Protein AF-A0AAE5IQB6-F1 (afdb_monomer)

Secondary structure (DSSP, 8-state):
------------EEEEEEPSEE-TTS-EE--EEEEEES---TTS--SEEEEEEHHHHHHHHHHHHHHHHHHHTT---HHHHHHHHHHHHHHHHHHHHHHHHHTT--

Organism: Rhodococcus hoagii (NCBI:txid43767)

Solvent-accessible surface area (backbone atoms only — not comparable to full-atom values): 6438 Å² total; per-residue (Å²): 138,85,82,81,94,79,69,95,63,88,74,38,74,49,77,44,80,42,69,61,46,64,52,97,88,66,49,86,40,71,49,29,36,38,38,33,42,64,39,78,40,102,75,74,56,48,88,41,74,47,77,41,46,57,68,56,50,52,52,50,50,53,53,52,52,52,49,55,54,36,48,74,74,74,46,76,56,72,68,60,55,52,51,54,54,53,50,54,52,51,52,52,52,53,52,50,50,55,57,53,59,64,66,70,75,120

Nearest PDB structures (foldseek):
  4qlo-assembly1_A  TM=5.307E-01  e=8.401E-01  Staphylococcus aureus subsp. aureus USA300_TCH1516
  5jkf-assembly1_B  TM=6.627E-01  e=1.468E+00  uncultured bacterium
  5jkj-assembly1_B  TM=6.555E-01  e=1.768E+00  uncultured bacterium
  7oko-assembly1_AA  TM=5.973E-01  e=3.721E+00  Salmonella enterica
  2pl5-assembly1_A-2  TM=5.515E-01  e=3.721E+00  Leptospira interrogans

Sequence (106 aa):
MHANFGLYRPMSIRALALPPHKDDEGDDVDGSITIYLFGDSEYQEPSVNLSMTIEEAEELSQQLANLAKSCRNGEYNAAGHQLVEYSKAKDLEKARRILGEEASTN

pLDDT: mean 79.43, std 18.16, range [30.86, 97.38]

Foldseek 3Di:
DDDDPPDPDPKDKDKDWADFDADPVRDTDHIWMKIAIRDQDPPRDRPDMDIDHPVVVVVVVVVVVVQVVCVVVVHDDPVVVVVVVVSVVVVVVVVVVVVVVVVVPD

Mean predicted aligned error: 10.04 Å

Structure (mmCIF, N/CA/C/O backbone):
data_AF-A0AAE5IQB6-F1
#
_entry.id   AF-A0AAE5IQB6-F1
#
loop_
_atom_site.group_PDB
_atom_site.id
_atom_site.type_symbol
_atom_site.label_atom_id
_atom_site.label_alt_id
_atom_site.label_comp_id
_atom_site.label_asym_id
_atom_site.label_entity_id
_atom_site.label_seq_id
_atom_site.pdbx_PDB_ins_code
_atom_site.Cartn_x
_atom_site.Cartn_y
_atom_site.Cartn_z
_atom_site.occupancy
_atom_site.B_iso_or_equiv
_atom_site.auth_seq_id
_atom_site.auth_comp_id
_atom_site.auth_asym_id
_atom_site.auth_atom_id
_atom_site.pdbx_PDB_model_num
ATOM 1 N N . MET A 1 1 ? 12.092 12.742 -9.932 1.00 30.86 1 MET A N 1
ATOM 2 C CA . MET A 1 1 ? 12.640 11.644 -9.108 1.00 30.86 1 MET A CA 1
ATOM 3 C C . MET A 1 1 ? 12.077 10.343 -9.676 1.00 30.86 1 MET A C 1
ATOM 5 O O . MET A 1 1 ? 10.867 10.187 -9.669 1.00 30.86 1 MET A O 1
ATOM 9 N N . HIS A 1 2 ? 12.897 9.487 -10.296 1.00 31.39 2 HIS A N 1
ATOM 10 C CA . HIS A 1 2 ? 12.434 8.228 -10.901 1.00 31.39 2 HIS A CA 1
ATOM 11 C C . HIS A 1 2 ? 12.858 7.060 -10.009 1.00 31.39 2 HIS A C 1
ATOM 13 O O . HIS A 1 2 ? 14.045 6.747 -9.934 1.00 31.39 2 HIS A O 1
ATOM 19 N N . ALA A 1 3 ? 11.905 6.441 -9.313 1.00 36.44 3 ALA A N 1
ATOM 20 C CA . ALA A 1 3 ? 12.152 5.209 -8.575 1.00 36.44 3 ALA A CA 1
ATOM 21 C C . ALA A 1 3 ? 12.125 4.023 -9.554 1.00 36.44 3 ALA A C 1
ATOM 23 O O . ALA A 1 3 ? 11.145 3.814 -10.266 1.00 36.44 3 ALA A O 1
ATOM 24 N N . ASN A 1 4 ? 13.229 3.274 -9.620 1.00 38.97 4 ASN A N 1
ATOM 25 C CA . ASN A 1 4 ? 13.316 2.013 -10.355 1.00 38.97 4 ASN A CA 1
ATOM 26 C C . ASN A 1 4 ? 12.430 0.954 -9.676 1.00 38.97 4 ASN A C 1
ATOM 28 O O . ASN A 1 4 ? 12.722 0.539 -8.556 1.00 38.97 4 ASN A O 1
ATOM 32 N N . PHE A 1 5 ? 11.413 0.455 -10.379 1.00 44.88 5 PHE A N 1
ATOM 33 C CA . PHE A 1 5 ? 10.533 -0.645 -9.950 1.00 44.88 5 PHE A CA 1
ATOM 34 C C . PHE A 1 5 ? 11.122 -2.033 -10.281 1.00 44.88 5 PHE A C 1
ATOM 36 O O . PHE A 1 5 ? 10.430 -2.908 -10.789 1.00 44.88 5 PHE A O 1
ATOM 43 N N . GLY A 1 6 ? 12.424 -2.230 -10.053 1.00 42.62 6 GLY A N 1
ATOM 44 C CA . GLY A 1 6 ? 13.151 -3.395 -10.583 1.00 42.62 6 GLY A CA 1
ATOM 45 C C . GLY A 1 6 ? 13.646 -4.420 -9.565 1.00 42.62 6 GLY A C 1
ATOM 46 O O . GLY A 1 6 ? 14.133 -5.474 -9.959 1.00 42.62 6 GLY A O 1
ATOM 47 N N . LEU A 1 7 ? 13.568 -4.152 -8.261 1.00 44.34 7 LEU A N 1
ATOM 48 C CA . LEU A 1 7 ? 14.060 -5.086 -7.248 1.00 44.34 7 LEU A CA 1
ATOM 49 C C . LEU A 1 7 ? 12.982 -5.286 -6.192 1.00 44.34 7 LEU A C 1
ATOM 51 O O . LEU A 1 7 ? 12.700 -4.370 -5.422 1.00 44.34 7 LEU A O 1
ATOM 55 N N . TYR A 1 8 ? 12.411 -6.494 -6.145 1.00 50.66 8 TYR A N 1
ATOM 56 C CA . TYR A 1 8 ? 11.654 -6.999 -4.999 1.00 50.66 8 TYR A CA 1
ATOM 57 C C . TYR A 1 8 ? 12.582 -7.032 -3.778 1.00 50.66 8 TYR A C 1
ATOM 59 O O . TYR A 1 8 ? 13.141 -8.066 -3.419 1.00 50.66 8 TYR A O 1
ATOM 67 N 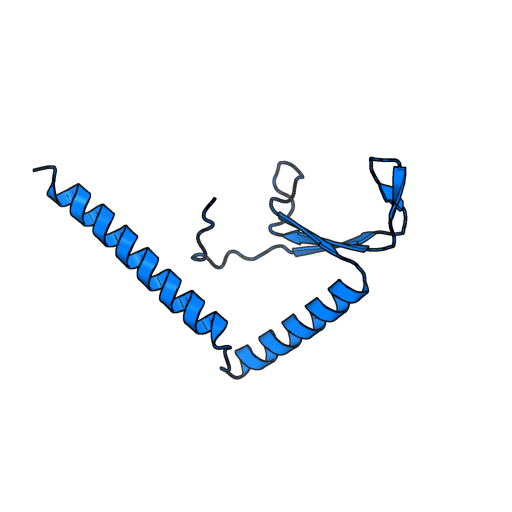N . ARG A 1 9 ? 12.806 -5.877 -3.154 1.00 56.22 9 ARG A N 1
ATOM 68 C CA . ARG A 1 9 ? 13.362 -5.820 -1.808 1.00 56.22 9 ARG A CA 1
ATOM 69 C C . ARG A 1 9 ? 12.221 -6.139 -0.845 1.00 56.22 9 ARG A C 1
ATOM 71 O O . ARG A 1 9 ? 11.128 -5.605 -1.044 1.00 56.22 9 ARG A O 1
ATOM 78 N N . PRO A 1 10 ? 12.439 -6.988 0.173 1.00 62.81 10 PRO A N 1
ATOM 79 C CA . PRO A 1 10 ? 11.470 -7.165 1.242 1.00 62.81 10 PRO A CA 1
ATOM 80 C C . PRO A 1 10 ? 11.072 -5.791 1.786 1.00 62.81 10 PRO A C 1
ATOM 82 O O . PRO A 1 10 ? 11.914 -5.035 2.268 1.00 62.81 10 PRO A O 1
ATOM 85 N N . MET A 1 11 ? 9.799 -5.441 1.631 1.00 69.00 11 MET A N 1
ATOM 86 C CA . MET A 1 11 ? 9.266 -4.184 2.132 1.00 69.00 11 MET A CA 1
ATOM 87 C C . MET A 1 11 ? 8.972 -4.369 3.620 1.00 69.00 11 MET A C 1
ATOM 89 O O . MET A 1 11 ? 8.130 -5.187 3.982 1.00 69.00 11 MET A O 1
ATOM 93 N N . SER A 1 12 ? 9.675 -3.632 4.482 1.00 75.94 12 SER A N 1
ATOM 94 C CA . SER A 1 12 ? 9.279 -3.504 5.886 1.00 75.94 12 SER A CA 1
ATOM 95 C C . SER A 1 12 ? 8.170 -2.459 5.972 1.00 75.94 12 SER A C 1
ATOM 97 O O . SER A 1 12 ? 8.380 -1.312 5.569 1.00 75.94 12 SER A O 1
ATOM 99 N N . ILE A 1 13 ? 6.989 -2.881 6.427 1.00 81.81 13 ILE A N 1
ATOM 100 C CA . ILE A 1 13 ? 5.796 -2.042 6.568 1.00 81.81 13 ILE A CA 1
ATOM 101 C C . ILE A 1 13 ? 5.504 -1.896 8.060 1.00 81.81 13 ILE A C 1
ATOM 103 O O . ILE A 1 13 ? 5.308 -2.898 8.749 1.00 81.81 13 ILE A O 1
ATOM 107 N N . ARG A 1 14 ? 5.443 -0.656 8.553 1.00 84.44 14 ARG A N 1
ATOM 108 C CA . ARG A 1 14 ? 4.999 -0.332 9.917 1.00 84.44 14 ARG A CA 1
ATOM 109 C C . ARG A 1 14 ? 3.755 0.541 9.834 1.00 84.44 14 ARG A C 1
ATOM 111 O O . ARG A 1 14 ? 3.798 1.580 9.192 1.00 84.44 14 ARG A O 1
ATOM 118 N N . ALA A 1 15 ? 2.669 0.127 10.478 1.00 88.00 15 ALA A N 1
ATOM 119 C CA . ALA A 1 15 ? 1.426 0.892 10.536 1.00 88.00 15 ALA A CA 1
ATOM 120 C C . ALA A 1 15 ? 1.169 1.370 11.968 1.00 88.00 15 ALA A C 1
ATOM 122 O O . ALA A 1 15 ? 1.364 0.608 12.917 1.00 88.00 15 ALA A O 1
ATOM 123 N N . LEU A 1 16 ? 0.739 2.621 12.110 1.00 89.69 16 LEU A N 1
ATOM 124 C CA . LEU A 1 16 ? 0.338 3.238 13.368 1.00 89.69 16 LEU A CA 1
ATOM 125 C C . LEU A 1 16 ? -1.106 3.722 13.266 1.00 89.69 16 LEU A C 1
ATOM 127 O O . LEU A 1 16 ? -1.501 4.264 12.236 1.00 89.69 16 LEU A O 1
ATOM 131 N N . ALA A 1 17 ? -1.855 3.569 14.354 1.00 93.12 17 ALA A N 1
ATOM 132 C CA . ALA A 1 17 ? -3.111 4.274 14.553 1.00 93.12 17 ALA A CA 1
ATOM 133 C C . ALA A 1 17 ? -2.838 5.505 15.415 1.00 93.12 17 ALA A C 1
ATOM 135 O O . ALA A 1 17 ? -2.354 5.382 16.543 1.00 93.12 17 ALA A O 1
ATOM 136 N N . LEU A 1 18 ? -3.113 6.680 14.864 1.00 92.62 18 LEU A N 1
ATOM 137 C CA . LEU A 1 18 ? -2.973 7.950 15.551 1.00 92.62 18 LEU A CA 1
ATOM 138 C C . LEU A 1 18 ? -4.329 8.326 16.157 1.00 92.62 18 LEU A C 1
ATOM 140 O O . LEU A 1 18 ? -5.331 8.340 15.437 1.00 92.62 18 LEU A O 1
ATOM 144 N N . PRO A 1 19 ? -4.400 8.616 17.468 1.00 95.12 19 PRO A N 1
ATOM 145 C CA . PRO A 1 19 ? -5.608 9.191 18.041 1.00 95.12 19 PRO A CA 1
ATOM 146 C C . PRO A 1 19 ? -5.837 10.608 17.481 1.00 95.12 19 PRO A C 1
ATOM 148 O O . PRO A 1 19 ? -4.895 11.216 16.958 1.00 95.12 19 PRO A O 1
ATOM 151 N N . PRO A 1 20 ? -7.053 11.163 17.626 1.00 95.75 20 PRO A N 1
ATOM 152 C CA . PRO A 1 20 ? -7.288 12.576 17.358 1.00 95.75 20 PRO A CA 1
ATOM 153 C C . PRO A 1 20 ? -6.279 13.446 18.114 1.00 95.75 20 PRO A C 1
ATOM 155 O O . PRO A 1 20 ? -5.976 13.184 19.284 1.00 95.75 20 PRO A O 1
ATOM 158 N N . HIS A 1 21 ? -5.727 14.446 17.440 1.00 93.06 21 HIS A N 1
ATOM 159 C CA . HIS A 1 21 ? -4.659 15.289 17.970 1.00 93.06 21 HIS A CA 1
ATOM 160 C C . HIS A 1 21 ? -4.686 16.677 17.329 1.00 93.06 21 HIS A C 1
ATOM 162 O O . HIS A 1 21 ? -5.507 16.962 16.464 1.00 93.06 21 HIS A O 1
ATOM 168 N N . LYS A 1 22 ? -3.792 17.547 17.798 1.00 93.56 22 LYS A N 1
ATOM 169 C CA . LYS A 1 22 ? -3.526 18.854 17.204 1.00 93.56 22 LYS A CA 1
ATOM 170 C C . LYS A 1 22 ? -2.342 18.732 16.253 1.00 93.56 22 LYS A C 1
ATOM 172 O O . LYS A 1 22 ? -1.339 18.136 16.653 1.00 93.56 22 LYS A O 1
ATOM 177 N N . ASP A 1 23 ? -2.457 19.259 15.041 1.00 88.88 23 ASP A N 1
ATOM 178 C CA . ASP A 1 23 ? -1.313 19.352 14.130 1.00 88.88 23 ASP A CA 1
ATOM 179 C C . ASP A 1 23 ? -0.320 20.451 14.560 1.00 88.88 23 ASP A C 1
ATOM 181 O O . ASP A 1 23 ? -0.430 21.042 15.641 1.00 88.88 23 ASP A O 1
ATOM 185 N N . ASP A 1 24 ? 0.703 20.680 13.738 1.00 88.88 24 ASP A N 1
ATOM 186 C CA . ASP A 1 24 ? 1.739 21.685 13.966 1.00 88.88 24 ASP A CA 1
ATOM 187 C C . ASP A 1 24 ? 1.236 23.132 13.833 1.00 88.88 24 ASP A C 1
ATOM 189 O O . ASP A 1 24 ? 1.860 24.041 14.388 1.00 88.88 24 ASP A O 1
ATOM 193 N N . GLU A 1 25 ? 0.089 23.343 13.186 1.00 93.94 25 GLU A N 1
ATOM 194 C CA . GLU A 1 25 ? -0.605 24.632 13.105 1.00 93.94 25 GLU A CA 1
ATOM 195 C C . GLU A 1 25 ? -1.600 24.839 14.267 1.00 93.94 25 GLU A C 1
ATOM 197 O O . GLU A 1 25 ? -2.004 25.968 14.557 1.00 93.94 25 GLU A O 1
ATOM 202 N N . GLY A 1 26 ? -1.912 23.777 15.018 1.00 93.00 26 GLY A N 1
ATOM 203 C CA . GLY A 1 26 ? -2.834 23.795 16.153 1.00 93.00 26 GLY A CA 1
ATOM 204 C C . GLY A 1 26 ? -4.292 23.523 15.769 1.00 93.00 26 GLY A C 1
ATOM 205 O O . GLY A 1 26 ? -5.199 23.775 16.579 1.00 93.00 26 GLY A O 1
ATOM 206 N N . ASP A 1 27 ? -4.529 22.983 14.578 1.00 94.19 27 ASP A N 1
ATOM 207 C CA . ASP A 1 27 ? -5.843 22.568 14.110 1.00 94.19 27 ASP A CA 1
ATOM 208 C C . ASP A 1 27 ? -6.174 21.150 14.588 1.00 94.19 27 ASP A C 1
ATOM 210 O O . ASP A 1 27 ? -5.300 20.318 14.835 1.00 94.19 27 ASP A O 1
ATOM 214 N N . ASP A 1 28 ? -7.464 20.905 14.844 1.00 94.44 28 ASP A N 1
ATOM 215 C CA . ASP A 1 28 ? -7.936 19.579 15.251 1.00 94.44 28 ASP A CA 1
ATOM 216 C C . ASP A 1 28 ? -7.893 18.618 14.061 1.00 94.44 28 ASP A C 1
ATOM 218 O O . ASP A 1 28 ? -8.501 18.869 13.021 1.00 94.44 28 ASP A O 1
ATOM 222 N N . VAL A 1 29 ? -7.221 17.488 14.258 1.00 91.88 29 VAL A N 1
ATOM 223 C CA . VAL A 1 29 ? -7.135 16.390 13.299 1.00 91.88 29 VAL A CA 1
ATOM 224 C C . VAL A 1 29 ? -7.817 15.162 13.889 1.00 91.88 29 VAL A C 1
ATOM 226 O O . VAL A 1 29 ? -7.561 14.777 15.035 1.00 91.88 29 VAL A O 1
ATOM 229 N N . ASP A 1 30 ? -8.675 14.527 13.092 1.00 93.44 30 ASP A N 1
ATOM 230 C CA . ASP A 1 30 ? -9.333 13.274 13.454 1.00 93.44 30 ASP A CA 1
ATOM 231 C C . ASP A 1 30 ? -8.337 12.107 13.580 1.00 93.44 30 ASP A C 1
ATOM 233 O O . ASP A 1 30 ? -7.174 12.163 13.167 1.00 93.44 30 ASP A O 1
ATOM 237 N N . GLY A 1 31 ? -8.803 11.005 14.171 1.00 92.94 31 GLY A N 1
ATOM 238 C CA . GLY A 1 31 ? -8.021 9.773 14.230 1.00 92.94 31 GLY A CA 1
ATOM 239 C C . GLY A 1 31 ? -7.668 9.280 12.825 1.00 92.94 31 GLY A C 1
ATOM 240 O O . GLY A 1 31 ? -8.503 9.290 11.923 1.00 92.94 31 GLY A O 1
ATOM 241 N N . SER A 1 32 ? -6.427 8.842 12.636 1.00 93.56 32 SER A N 1
ATOM 242 C CA . SER A 1 32 ? -5.894 8.490 11.315 1.00 93.56 32 SER A CA 1
ATOM 243 C C . SER A 1 32 ? -4.972 7.279 11.372 1.00 93.56 32 SER A C 1
ATOM 245 O O . SER A 1 32 ? -4.524 6.850 12.439 1.00 93.56 32 SER A O 1
ATOM 247 N N . ILE A 1 33 ? -4.695 6.703 10.204 1.00 92.88 33 ILE A N 1
ATOM 248 C CA . ILE A 1 33 ? -3.719 5.629 10.043 1.00 92.88 33 ILE A CA 1
ATOM 249 C C . ILE A 1 33 ? -2.522 6.174 9.272 1.00 92.88 33 ILE A C 1
ATOM 251 O O . ILE A 1 33 ? -2.673 6.739 8.189 1.00 92.88 33 ILE A O 1
ATOM 255 N N . THR A 1 34 ? -1.323 5.946 9.805 1.00 89.75 34 THR A N 1
ATOM 256 C CA . THR A 1 34 ? -0.070 6.256 9.111 1.00 89.75 34 THR A CA 1
ATOM 257 C C . THR A 1 34 ? 0.714 4.982 8.840 1.00 89.75 34 THR A C 1
ATOM 259 O O . THR A 1 34 ? 0.965 4.181 9.743 1.00 89.75 34 THR A O 1
ATOM 262 N N . ILE A 1 35 ? 1.134 4.803 7.590 1.00 86.94 35 ILE A N 1
ATOM 263 C CA . ILE A 1 35 ? 1.962 3.686 7.140 1.00 86.94 35 ILE A CA 1
ATOM 264 C C . ILE A 1 35 ? 3.345 4.204 6.763 1.00 86.94 35 ILE A C 1
ATOM 266 O O . ILE A 1 35 ? 3.487 5.130 5.968 1.00 86.94 35 ILE A O 1
ATOM 270 N N . TYR A 1 36 ? 4.367 3.545 7.291 1.00 82.75 36 TYR A N 1
ATOM 271 C CA . TYR A 1 36 ? 5.762 3.756 6.946 1.00 82.75 36 TYR A CA 1
ATOM 272 C C . TYR A 1 36 ? 6.271 2.618 6.072 1.00 82.75 36 TYR A C 1
ATOM 274 O O . TYR A 1 36 ? 6.174 1.441 6.438 1.00 82.75 36 TYR A O 1
ATOM 282 N N . LEU A 1 37 ? 6.823 2.985 4.916 1.00 76.75 37 LEU A N 1
ATOM 283 C CA . LEU A 1 37 ? 7.393 2.057 3.949 1.00 76.75 37 LEU A CA 1
ATOM 284 C C . LEU A 1 37 ? 8.924 2.070 4.050 1.00 76.75 37 LEU A C 1
ATOM 286 O O . LEU A 1 37 ? 9.540 3.131 4.151 1.00 76.75 37 LEU A O 1
ATOM 290 N N . PHE A 1 38 ? 9.530 0.883 3.961 1.00 72.38 38 PHE A N 1
ATOM 291 C CA . PHE A 1 38 ? 10.983 0.650 3.987 1.00 72.38 38 PHE A CA 1
ATOM 292 C C . PHE A 1 38 ? 11.674 0.800 5.349 1.00 72.38 38 PHE A C 1
ATOM 294 O O . PHE A 1 38 ? 12.863 1.100 5.389 1.00 72.38 38 PHE A O 1
ATOM 301 N N . GLY A 1 39 ? 10.972 0.463 6.436 1.00 58.62 39 GLY A N 1
ATOM 302 C CA . GLY A 1 39 ? 11.554 0.317 7.776 1.00 58.62 39 GLY A CA 1
ATOM 303 C C . GLY A 1 39 ? 12.193 1.589 8.346 1.00 58.62 39 GLY A C 1
ATOM 304 O O . GLY A 1 39 ? 12.244 2.633 7.699 1.00 58.62 39 GLY A O 1
ATOM 305 N N . ASP A 1 40 ? 12.674 1.497 9.584 1.00 53.75 40 ASP A N 1
ATOM 306 C CA . ASP A 1 40 ? 13.450 2.573 10.192 1.00 53.75 40 ASP A CA 1
ATOM 307 C C . ASP A 1 40 ? 14.822 2.593 9.503 1.00 53.75 40 ASP A C 1
ATOM 309 O O . ASP A 1 40 ? 15.637 1.682 9.672 1.00 53.75 40 ASP A O 1
ATOM 313 N N . SER A 1 41 ? 15.068 3.598 8.660 1.00 51.16 41 SER A N 1
ATOM 314 C CA . SER A 1 41 ? 16.431 3.885 8.219 1.00 51.16 41 SER A CA 1
ATOM 315 C C . SER A 1 41 ? 17.283 4.203 9.456 1.00 51.16 41 SER A C 1
ATOM 317 O O . SER A 1 41 ? 16.754 4.632 10.483 1.00 51.16 41 SER A O 1
ATOM 319 N N . GLU A 1 42 ? 18.609 4.055 9.377 1.00 47.59 42 GLU A N 1
ATOM 320 C CA . GLU A 1 42 ? 19.542 4.480 10.444 1.00 47.59 42 GLU A CA 1
ATOM 321 C C . GLU A 1 42 ? 19.387 5.972 10.838 1.00 47.59 42 GLU A C 1
ATOM 32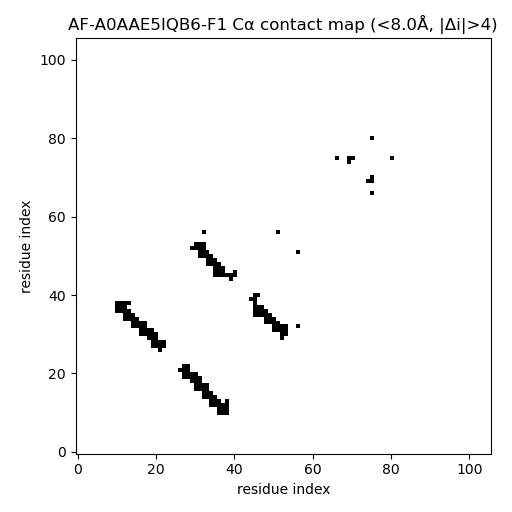3 O O . GLU A 1 42 ? 19.974 6.420 11.819 1.00 47.59 42 GLU A O 1
ATOM 328 N N . TYR A 1 43 ? 18.548 6.722 10.113 1.00 50.69 43 TYR A N 1
ATOM 329 C CA . TYR A 1 43 ? 18.187 8.118 10.327 1.00 50.69 43 TYR A CA 1
ATOM 330 C C . TYR A 1 43 ? 16.771 8.340 10.897 1.00 50.69 43 TYR A C 1
ATOM 332 O O . TYR A 1 43 ? 16.332 9.480 10.944 1.00 50.69 43 TYR A O 1
ATOM 340 N N . GLN A 1 44 ? 16.051 7.297 11.338 1.00 52.03 44 GLN A N 1
ATOM 341 C CA . GLN A 1 44 ? 14.706 7.368 11.954 1.00 52.03 44 GLN A CA 1
ATOM 342 C C . GLN A 1 44 ? 13.601 8.057 11.129 1.00 52.03 44 GLN A C 1
ATOM 344 O O . GLN A 1 44 ? 12.462 8.133 11.584 1.00 52.03 44 GLN A O 1
ATOM 349 N N . GLU A 1 45 ? 13.884 8.490 9.902 1.00 53.38 45 GLU A N 1
ATOM 350 C CA . GLU A 1 45 ? 12.881 9.023 8.992 1.00 53.38 45 GLU A CA 1
ATOM 351 C C . GLU A 1 45 ? 12.548 7.976 7.919 1.00 53.38 45 GLU A C 1
ATOM 353 O O . GLU A 1 45 ? 13.426 7.531 7.164 1.00 53.38 45 GLU A O 1
ATOM 358 N N . PRO A 1 46 ? 11.289 7.523 7.858 1.00 55.94 46 PRO A N 1
ATOM 359 C CA . PRO A 1 46 ? 10.829 6.655 6.793 1.00 55.94 46 PRO A CA 1
ATOM 360 C C . PRO A 1 46 ? 10.826 7.435 5.481 1.00 55.94 46 PRO A C 1
ATOM 362 O O . PRO A 1 46 ? 10.245 8.511 5.380 1.00 55.94 46 PRO A O 1
ATOM 365 N N . SER A 1 47 ? 11.461 6.862 4.457 1.00 60.47 47 SER A N 1
ATOM 366 C CA . SER A 1 47 ? 11.617 7.507 3.141 1.00 60.47 47 SER A CA 1
ATOM 367 C C . SER A 1 47 ? 10.292 7.830 2.440 1.00 60.47 47 SER A C 1
ATOM 369 O O . SER A 1 47 ? 10.256 8.682 1.554 1.00 60.47 47 SER A O 1
ATOM 371 N N . VAL A 1 4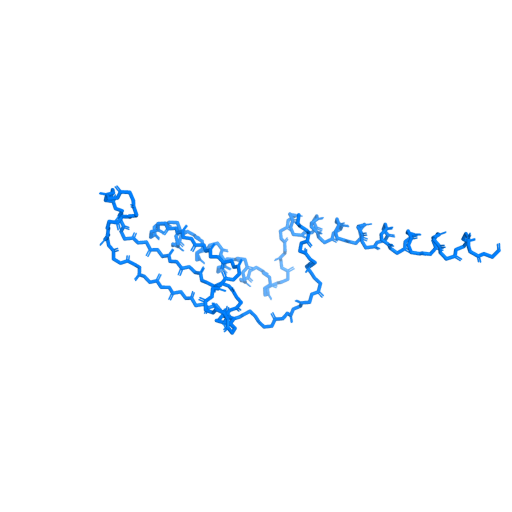8 ? 9.214 7.139 2.824 1.00 70.81 48 VAL A N 1
ATOM 372 C CA . VAL A 1 48 ? 7.849 7.371 2.357 1.00 70.81 48 VAL A CA 1
ATOM 373 C C . VAL A 1 48 ? 6.893 7.093 3.518 1.00 70.81 48 VAL A C 1
ATOM 375 O O . VAL A 1 48 ? 6.924 6.002 4.100 1.00 70.81 48 VAL A O 1
ATOM 378 N N . ASN A 1 49 ? 6.032 8.062 3.828 1.00 78.00 49 ASN A N 1
ATOM 379 C CA . ASN A 1 49 ? 4.880 7.885 4.702 1.00 78.00 49 ASN A CA 1
ATOM 380 C C . ASN A 1 49 ? 3.579 8.052 3.903 1.00 78.00 49 ASN A C 1
ATOM 382 O O . ASN A 1 49 ? 3.535 8.732 2.879 1.00 78.00 49 ASN A O 1
ATOM 386 N N . LEU A 1 50 ? 2.530 7.372 4.350 1.00 84.25 50 LEU A N 1
ATOM 387 C CA . LEU A 1 50 ? 1.171 7.540 3.851 1.00 84.25 50 LEU A CA 1
ATOM 388 C C . LEU A 1 50 ? 0.280 7.762 5.064 1.00 84.25 50 LEU A C 1
ATOM 390 O O . LEU A 1 50 ? 0.186 6.865 5.899 1.00 84.25 50 LEU A O 1
ATOM 394 N N . SER A 1 51 ? -0.340 8.932 5.160 1.00 87.25 51 SER A N 1
ATOM 395 C CA . SER A 1 51 ? -1.354 9.234 6.172 1.00 87.25 51 SER A CA 1
ATOM 396 C C . SER A 1 51 ? -2.717 9.299 5.503 1.00 87.25 51 SER A C 1
ATOM 398 O O . SER A 1 51 ? -2.838 9.868 4.419 1.00 87.25 51 SER A O 1
ATOM 400 N N . MET A 1 52 ? -3.711 8.684 6.129 1.00 93.00 52 MET A N 1
ATOM 401 C CA . MET A 1 52 ? -5.066 8.567 5.593 1.00 93.00 52 MET A CA 1
ATOM 402 C C . MET A 1 52 ? -6.088 8.493 6.724 1.00 93.00 52 MET A C 1
ATOM 404 O O . MET A 1 52 ? -5.740 8.142 7.861 1.00 93.00 52 MET A O 1
ATOM 408 N N . THR A 1 53 ? -7.345 8.806 6.420 1.00 94.75 53 THR A N 1
ATOM 409 C CA . THR A 1 53 ? -8.441 8.613 7.376 1.00 94.75 53 THR A CA 1
ATOM 410 C C . THR A 1 53 ? -8.674 7.125 7.645 1.00 94.75 53 THR A C 1
ATOM 412 O O . THR A 1 53 ? -8.137 6.243 6.965 1.00 94.75 53 THR A O 1
ATOM 415 N N . ILE A 1 54 ? -9.482 6.821 8.660 1.00 92.81 54 ILE A N 1
ATOM 416 C CA . ILE A 1 54 ? -9.845 5.437 8.984 1.00 92.81 54 ILE A CA 1
ATOM 417 C C . ILE A 1 54 ? -10.614 4.802 7.814 1.00 92.81 54 ILE A C 1
ATOM 419 O O . ILE A 1 54 ? -10.312 3.676 7.425 1.00 92.81 54 ILE A O 1
ATOM 423 N N . GLU A 1 55 ? -11.545 5.534 7.204 1.00 95.62 55 GLU A N 1
ATOM 424 C CA . GLU A 1 55 ? -12.354 5.064 6.075 1.00 95.62 55 GLU A CA 1
ATOM 425 C C . GLU A 1 55 ? -11.497 4.786 4.833 1.00 95.62 55 GLU A C 1
ATOM 427 O O . GLU A 1 55 ? -11.649 3.747 4.188 1.00 95.62 55 GLU A O 1
ATOM 432 N N . GLU A 1 56 ? -10.548 5.673 4.521 1.00 95.56 56 GLU A N 1
ATOM 433 C CA . GLU A 1 56 ? -9.599 5.474 3.421 1.00 95.56 56 GLU A CA 1
ATOM 434 C C . GLU A 1 56 ? -8.712 4.242 3.659 1.00 95.56 56 GLU A C 1
ATOM 436 O O . GLU A 1 56 ? -8.432 3.481 2.728 1.00 95.56 56 GLU A O 1
ATOM 441 N N . A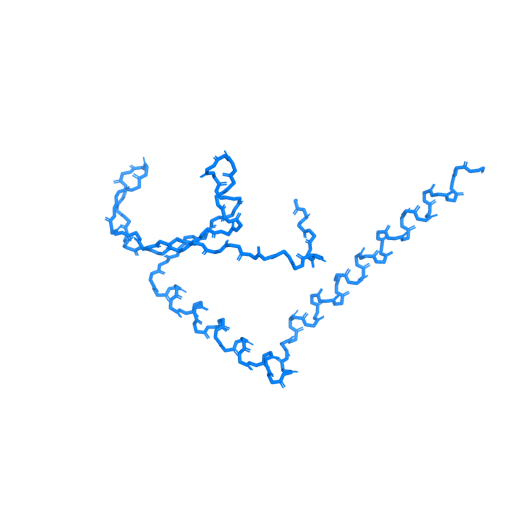LA A 1 57 ? -8.301 4.002 4.910 1.00 94.00 57 ALA A N 1
ATOM 442 C CA . ALA A 1 57 ? -7.526 2.819 5.275 1.00 94.00 57 ALA A CA 1
ATOM 443 C C . ALA A 1 57 ? -8.325 1.518 5.093 1.00 94.00 57 ALA A C 1
ATOM 445 O O . ALA A 1 57 ? -7.781 0.520 4.604 1.00 94.00 57 ALA A O 1
ATOM 446 N N . GLU A 1 58 ? -9.609 1.516 5.457 1.00 95.81 58 GLU A N 1
ATOM 447 C CA . GLU A 1 58 ? -10.506 0.378 5.238 1.00 95.81 58 GLU A CA 1
ATOM 448 C C . GLU A 1 58 ? -10.706 0.098 3.745 1.00 95.81 58 GLU A C 1
ATOM 450 O O . GLU A 1 58 ? -10.584 -1.053 3.305 1.00 95.81 58 GLU A O 1
ATOM 455 N N . GLU A 1 59 ? -10.939 1.143 2.948 1.00 96.94 59 GLU A N 1
ATOM 456 C CA . GLU A 1 59 ? -11.079 1.018 1.500 1.00 96.94 59 GLU A CA 1
ATOM 457 C C . GLU A 1 59 ? -9.800 0.455 0.865 1.00 96.94 59 GLU A C 1
ATOM 459 O O . GLU A 1 59 ? -9.850 -0.529 0.115 1.00 96.94 59 GLU A O 1
ATOM 464 N N . LEU A 1 60 ? -8.637 1.016 1.213 1.00 93.75 60 LEU A N 1
ATOM 465 C CA . LEU A 1 60 ? -7.340 0.555 0.725 1.00 93.75 60 LEU A CA 1
ATOM 466 C C . LEU A 1 60 ? -7.097 -0.917 1.083 1.00 93.75 60 LEU A C 1
ATOM 468 O O . LEU A 1 60 ? -6.687 -1.705 0.227 1.00 93.75 60 LEU A O 1
ATOM 472 N N . SER A 1 61 ? -7.383 -1.310 2.326 1.00 94.94 61 SER A N 1
ATOM 473 C CA . SER A 1 61 ? -7.267 -2.697 2.788 1.00 94.94 61 SER A CA 1
ATOM 474 C C . SER A 1 61 ? -8.095 -3.651 1.921 1.00 94.94 61 SER A C 1
ATOM 476 O O . SER A 1 61 ? -7.594 -4.679 1.447 1.00 94.94 61 SER A O 1
ATOM 478 N N . GLN A 1 62 ? -9.343 -3.280 1.626 1.00 97.38 62 GLN A N 1
ATOM 479 C CA . GLN A 1 62 ? -10.239 -4.088 0.806 1.00 97.38 62 GLN A CA 1
ATOM 480 C C . GLN A 1 62 ? -9.765 -4.190 -0.651 1.00 97.38 62 GLN A C 1
ATOM 482 O O . GLN A 1 62 ? -9.807 -5.280 -1.241 1.00 97.38 62 GLN A O 1
ATOM 487 N N . GLN A 1 63 ? -9.285 -3.089 -1.235 1.00 95.31 63 GLN A N 1
ATOM 488 C CA . GLN A 1 63 ? -8.720 -3.084 -2.586 1.00 95.31 63 GLN A CA 1
ATOM 489 C C . GLN A 1 63 ? -7.479 -3.986 -2.677 1.00 95.31 63 GLN A C 1
ATOM 491 O O . GLN A 1 63 ? -7.390 -4.830 -3.576 1.00 95.31 63 GLN A O 1
ATOM 496 N N . LEU A 1 64 ? -6.554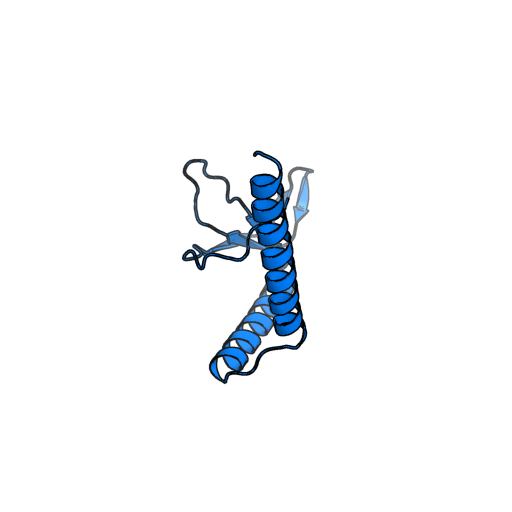 -3.877 -1.718 1.00 94.38 64 LEU A N 1
ATOM 497 C CA . LEU A 1 64 ? -5.343 -4.700 -1.665 1.00 94.38 64 LEU A CA 1
ATOM 498 C C . LEU A 1 64 ? -5.666 -6.189 -1.504 1.00 94.38 64 LEU A C 1
ATOM 500 O O . LEU A 1 64 ? -5.085 -7.023 -2.202 1.00 94.38 64 LEU A O 1
ATOM 504 N N . ALA A 1 65 ? -6.620 -6.535 -0.636 1.00 96.19 65 ALA A N 1
ATOM 505 C CA . ALA A 1 65 ? -7.060 -7.915 -0.451 1.00 96.19 65 ALA A CA 1
ATOM 506 C C . ALA A 1 65 ? -7.633 -8.515 -1.749 1.00 96.19 65 ALA A C 1
ATOM 508 O O . ALA A 1 65 ? -7.297 -9.646 -2.119 1.00 96.19 65 ALA A O 1
ATOM 509 N N . ASN A 1 66 ? -8.450 -7.744 -2.473 1.00 95.62 66 ASN A N 1
ATOM 510 C CA . ASN A 1 66 ? -9.037 -8.163 -3.746 1.00 95.62 66 ASN A CA 1
ATOM 511 C C . ASN A 1 66 ? -7.977 -8.358 -4.836 1.00 95.62 66 ASN A C 1
ATOM 513 O O . ASN A 1 66 ? -8.002 -9.367 -5.549 1.00 95.62 66 ASN A O 1
ATOM 517 N N . LEU A 1 67 ? -7.011 -7.441 -4.935 1.00 94.88 67 LEU A N 1
ATOM 518 C CA . LEU A 1 67 ? -5.892 -7.568 -5.869 1.00 94.88 67 LEU A CA 1
ATOM 519 C C . LEU A 1 67 ? -5.031 -8.789 -5.544 1.00 94.88 67 LEU A C 1
ATOM 521 O O . LEU A 1 67 ? -4.738 -9.581 -6.435 1.00 94.88 67 LEU A O 1
ATOM 525 N N . ALA A 1 68 ? -4.682 -9.005 -4.274 1.00 94.50 68 ALA A N 1
ATOM 526 C CA . ALA A 1 68 ? -3.896 -10.164 -3.858 1.00 94.50 68 ALA A CA 1
ATOM 527 C C . ALA A 1 68 ? -4.598 -11.487 -4.196 1.00 94.50 68 ALA A C 1
ATOM 529 O O . ALA A 1 68 ? -3.957 -12.431 -4.663 1.00 94.50 68 ALA A O 1
ATOM 530 N N . LYS A 1 69 ? -5.918 -11.559 -3.989 1.00 96.75 69 LYS A N 1
ATOM 531 C CA . LYS A 1 69 ? -6.727 -12.723 -4.367 1.00 96.75 69 LYS A CA 1
ATOM 532 C C . LYS A 1 69 ? -6.718 -12.953 -5.881 1.00 96.75 69 LYS A C 1
ATOM 534 O O . LYS A 1 69 ? -6.453 -14.073 -6.304 1.00 96.75 69 LYS A O 1
ATOM 539 N N . SER A 1 70 ? -6.958 -11.910 -6.673 1.00 95.00 70 SER A N 1
ATOM 540 C CA . SER A 1 70 ? -6.973 -11.991 -8.143 1.00 95.00 70 SER A CA 1
ATOM 541 C C . SER A 1 70 ? -5.607 -12.434 -8.685 1.00 95.00 70 SER A C 1
ATOM 543 O O . SER A 1 70 ? -5.512 -13.415 -9.419 1.00 95.00 70 SER A O 1
ATOM 545 N N . CYS A 1 71 ? -4.520 -11.824 -8.200 1.00 93.88 71 CYS A N 1
ATOM 546 C CA . CYS A 1 71 ? -3.154 -12.177 -8.587 1.00 93.88 71 CYS A CA 1
ATOM 547 C C . CYS A 1 71 ? -2.790 -13.630 -8.245 1.00 93.88 71 CYS A C 1
ATOM 549 O O . CYS A 1 71 ? -2.090 -14.279 -9.020 1.00 93.88 71 CYS A O 1
ATOM 551 N N . ARG A 1 72 ? -3.264 -14.172 -7.110 1.00 94.56 72 ARG A N 1
ATOM 552 C CA . ARG A 1 72 ? -3.072 -15.596 -6.760 1.00 94.56 72 ARG A CA 1
ATOM 553 C C . ARG A 1 72 ? -3.773 -16.544 -7.734 1.00 94.56 72 ARG A C 1
ATOM 555 O O . ARG A 1 72 ? -3.313 -17.669 -7.897 1.00 94.56 72 ARG A O 1
ATOM 562 N N . ASN A 1 73 ? -4.836 -16.083 -8.388 1.00 95.50 73 ASN A N 1
ATOM 563 C CA . ASN A 1 73 ? -5.548 -16.821 -9.430 1.00 95.50 73 ASN A CA 1
ATOM 564 C C . ASN A 1 73 ? -4.972 -16.579 -10.838 1.00 95.50 73 ASN A C 1
ATOM 566 O O . ASN A 1 73 ? -5.498 -17.116 -11.808 1.00 95.50 73 ASN A O 1
ATOM 570 N N . GLY A 1 74 ? -3.899 -15.788 -10.969 1.00 95.31 74 GLY A N 1
ATOM 571 C CA . GLY A 1 74 ? -3.313 -15.423 -12.263 1.00 95.31 74 GLY A CA 1
ATOM 572 C C . GLY A 1 74 ? -4.077 -14.325 -13.010 1.00 95.31 74 GLY A C 1
ATOM 573 O O . GLY A 1 74 ? -3.843 -14.121 -14.199 1.00 95.31 74 GLY A O 1
ATOM 574 N N . GLU A 1 75 ? -4.979 -13.617 -12.331 1.00 95.31 75 GLU A N 1
ATOM 575 C CA . GLU A 1 75 ? -5.760 -12.519 -12.893 1.00 95.31 75 GLU A CA 1
ATOM 576 C C . GLU A 1 75 ? -5.096 -11.181 -12.547 1.00 95.31 75 GLU A C 1
ATOM 578 O O . GLU A 1 75 ? -4.940 -10.829 -11.374 1.00 95.31 75 GLU A O 1
ATOM 583 N N . TYR A 1 76 ? -4.721 -10.416 -13.573 1.00 93.25 76 TYR A N 1
ATOM 584 C CA . TYR A 1 76 ? -4.079 -9.109 -13.433 1.00 93.25 76 TYR A CA 1
ATOM 585 C C . TYR A 1 76 ? -4.903 -8.034 -14.142 1.00 93.25 76 TYR A C 1
ATOM 587 O O . TYR A 1 76 ? -5.542 -8.287 -15.163 1.00 9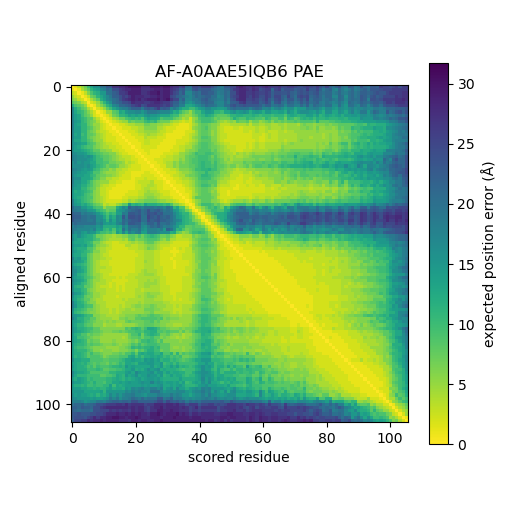3.25 76 TYR A O 1
ATOM 595 N N . ASN A 1 77 ? -4.905 -6.815 -13.601 1.00 90.31 77 ASN A N 1
ATOM 596 C CA . ASN A 1 77 ? -5.676 -5.722 -14.188 1.00 90.31 77 ASN A CA 1
ATOM 597 C C . ASN A 1 77 ? -4.953 -5.084 -15.393 1.00 90.31 77 ASN A C 1
ATOM 599 O O . ASN A 1 77 ? -3.730 -5.157 -15.541 1.00 90.31 77 ASN A O 1
ATOM 603 N N . ALA A 1 78 ? -5.727 -4.432 -16.267 1.00 91.56 78 ALA A N 1
ATOM 604 C CA . ALA A 1 78 ? -5.208 -3.831 -17.497 1.00 91.56 78 ALA A CA 1
ATOM 605 C C . ALA A 1 78 ? -4.141 -2.754 -17.229 1.00 91.56 78 ALA A C 1
ATOM 607 O O . ALA A 1 78 ? -3.134 -2.699 -17.932 1.00 91.56 78 ALA A O 1
ATOM 608 N N . ALA A 1 79 ? -4.331 -1.938 -16.188 1.00 88.06 79 ALA A N 1
ATOM 609 C CA . ALA A 1 79 ? -3.364 -0.918 -15.786 1.00 88.06 79 ALA A CA 1
ATOM 610 C C . ALA A 1 79 ? -2.013 -1.534 -15.374 1.00 88.06 79 ALA A C 1
ATOM 612 O O . ALA A 1 79 ? -0.958 -1.027 -15.748 1.00 88.06 79 ALA A O 1
ATOM 613 N N . GLY A 1 80 ? -2.033 -2.667 -14.669 1.00 87.44 80 GLY A N 1
ATOM 614 C CA . GLY A 1 80 ? -0.839 -3.424 -14.304 1.00 87.44 80 GLY A CA 1
ATOM 615 C C . GLY A 1 80 ? -0.088 -3.944 -15.529 1.00 87.44 80 GLY A C 1
ATOM 616 O O . GLY A 1 80 ? 1.130 -3.797 -15.609 1.00 87.44 80 GLY A O 1
ATOM 617 N N . HIS A 1 81 ? -0.802 -4.471 -16.530 1.00 89.56 81 HIS A N 1
ATOM 618 C CA . HIS A 1 81 ? -0.184 -4.866 -17.801 1.00 89.56 81 HIS A CA 1
ATOM 619 C C . HIS A 1 81 ? 0.452 -3.679 -18.537 1.00 89.56 81 HIS A C 1
ATOM 621 O O . HIS A 1 81 ? 1.590 -3.780 -18.994 1.00 89.56 81 HIS A O 1
ATOM 627 N N . GLN A 1 82 ? -0.245 -2.543 -18.613 1.00 88.56 82 GLN A N 1
ATOM 628 C CA . GLN A 1 82 ? 0.280 -1.325 -19.239 1.00 88.56 82 GLN A CA 1
ATOM 629 C C . GLN A 1 82 ? 1.549 -0.819 -18.544 1.00 88.56 82 GLN A C 1
ATOM 631 O O . GLN A 1 82 ? 2.495 -0.413 -19.219 1.00 88.56 82 GLN A O 1
ATOM 636 N N . LEU A 1 83 ? 1.599 -0.883 -17.210 1.00 85.00 83 LEU A N 1
ATOM 637 C CA . LEU A 1 83 ? 2.772 -0.486 -16.435 1.00 85.00 83 LEU A CA 1
ATOM 638 C C . LEU A 1 83 ? 3.999 -1.347 -16.771 1.00 85.00 83 LEU A C 1
ATOM 640 O O . LEU A 1 83 ? 5.094 -0.813 -16.955 1.00 85.00 83 LEU A O 1
ATOM 644 N N . VAL A 1 84 ? 3.817 -2.665 -16.895 1.00 85.94 84 VAL A N 1
ATOM 645 C CA . VAL A 1 84 ? 4.895 -3.591 -17.277 1.00 85.94 84 VAL A CA 1
ATOM 646 C C . VAL A 1 84 ? 5.424 -3.272 -18.676 1.00 85.94 84 VAL A C 1
ATOM 648 O O . VAL A 1 84 ? 6.638 -3.193 -18.867 1.00 85.94 84 VAL A O 1
ATOM 651 N N . GLU A 1 85 ? 4.541 -3.048 -19.650 1.00 86.00 85 GLU A N 1
ATOM 652 C CA . GLU A 1 85 ? 4.951 -2.705 -21.018 1.00 86.00 85 GLU A CA 1
ATOM 653 C C . GLU A 1 85 ? 5.674 -1.353 -21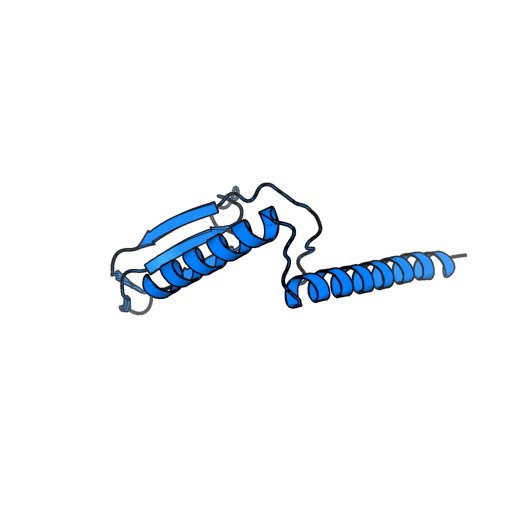.086 1.00 86.00 85 GLU A C 1
ATOM 655 O O . GLU A 1 85 ? 6.708 -1.233 -21.747 1.00 86.00 85 GLU A O 1
ATOM 660 N N . TYR A 1 86 ? 5.200 -0.353 -20.340 1.00 83.94 86 TYR A N 1
ATOM 661 C CA . TYR A 1 86 ? 5.889 0.930 -20.221 1.00 83.94 86 TYR A CA 1
ATOM 662 C C . TYR A 1 86 ? 7.296 0.780 -19.622 1.00 83.94 86 TYR A C 1
ATOM 664 O O . TYR A 1 86 ? 8.252 1.351 -20.152 1.00 83.94 86 TYR A O 1
ATOM 672 N N . SER A 1 87 ? 7.449 -0.017 -18.556 1.00 79.19 87 SER A N 1
ATOM 673 C CA . SER A 1 87 ? 8.759 -0.277 -17.946 1.00 79.19 87 SER A CA 1
ATOM 674 C C . SER A 1 87 ? 9.721 -0.924 -18.942 1.00 79.19 87 SER A C 1
ATOM 676 O O . SER A 1 87 ? 10.841 -0.446 -19.100 1.00 79.19 87 SER A O 1
ATOM 678 N N . LYS A 1 88 ? 9.269 -1.939 -19.692 1.00 82.19 88 LYS A N 1
ATOM 679 C CA . LYS A 1 88 ? 10.079 -2.582 -20.743 1.00 82.19 88 LYS A CA 1
ATOM 680 C C . LYS A 1 88 ? 10.533 -1.584 -21.805 1.00 82.19 88 LYS A C 1
ATOM 682 O O . LYS A 1 88 ? 11.693 -1.599 -22.212 1.00 82.19 88 LYS A O 1
ATOM 687 N N . ALA A 1 89 ? 9.634 -0.709 -22.257 1.00 81.50 89 ALA A N 1
ATOM 688 C CA . ALA A 1 89 ? 9.969 0.316 -23.240 1.00 81.50 89 ALA A CA 1
ATOM 689 C C . ALA A 1 89 ? 11.042 1.283 -22.710 1.00 81.50 89 ALA A C 1
ATOM 691 O O . ALA A 1 89 ? 11.987 1.610 -23.431 1.00 81.50 89 ALA A O 1
ATOM 692 N N . LYS A 1 90 ? 10.937 1.688 -21.438 1.00 81.94 90 LYS A N 1
ATOM 693 C CA . LYS A 1 90 ? 11.929 2.541 -20.771 1.00 81.94 90 LYS A CA 1
ATOM 694 C C . LYS A 1 90 ? 13.279 1.854 -20.585 1.00 81.94 90 LYS A C 1
ATOM 696 O O . LYS A 1 90 ? 14.312 2.483 -20.820 1.00 81.94 90 LYS A O 1
ATOM 701 N N . ASP A 1 91 ? 13.286 0.577 -20.226 1.00 80.00 91 ASP A N 1
ATOM 702 C CA . ASP A 1 91 ? 14.518 -0.204 -20.096 1.00 80.00 91 ASP A CA 1
ATOM 703 C C . ASP A 1 91 ? 15.235 -0.343 -21.447 1.00 80.00 91 ASP A C 1
ATOM 705 O O . ASP A 1 91 ? 16.451 -0.159 -21.531 1.00 80.00 91 ASP A O 1
ATOM 709 N N . LEU A 1 92 ? 14.483 -0.570 -22.531 1.00 81.25 92 LEU A N 1
ATOM 710 C CA . LEU A 1 92 ? 15.021 -0.601 -23.894 1.00 81.25 92 LEU A CA 1
ATOM 711 C C . LEU A 1 92 ? 15.577 0.759 -24.339 1.00 81.25 92 LEU A C 1
ATOM 713 O O . LEU A 1 92 ? 16.639 0.809 -24.959 1.00 81.25 92 LEU A O 1
ATOM 717 N N . GLU A 1 93 ? 14.887 1.860 -24.029 1.00 84.12 93 GLU A N 1
ATOM 718 C CA . GLU A 1 93 ? 15.366 3.225 -24.292 1.00 84.12 93 GLU A CA 1
ATOM 719 C C . GLU A 1 93 ? 16.706 3.475 -23.585 1.00 84.12 93 GLU A C 1
ATOM 721 O O . GLU A 1 93 ? 17.672 3.930 -24.203 1.00 84.12 93 GLU A O 1
ATOM 726 N N . LYS A 1 94 ? 16.794 3.101 -22.304 1.00 82.50 94 LYS A N 1
ATOM 727 C CA . LYS A 1 94 ? 18.011 3.244 -21.503 1.00 82.50 94 LYS A CA 1
ATOM 728 C C . LYS A 1 94 ? 19.161 2.396 -22.049 1.00 82.50 94 LYS A C 1
ATOM 730 O O . LYS A 1 94 ? 20.269 2.906 -22.187 1.00 82.50 94 LYS A O 1
ATOM 735 N N . ALA A 1 95 ? 18.902 1.136 -22.400 1.00 80.75 95 ALA A N 1
ATOM 736 C CA . ALA A 1 95 ? 19.908 0.246 -22.977 1.00 80.75 95 ALA A CA 1
ATOM 737 C C . ALA A 1 95 ? 20.441 0.772 -24.319 1.00 80.75 95 ALA A C 1
ATOM 739 O O . ALA A 1 95 ? 21.649 0.783 -24.543 1.00 80.75 95 ALA A O 1
ATOM 740 N N . ARG A 1 96 ? 19.558 1.275 -25.194 1.00 81.31 96 ARG A N 1
ATOM 741 C CA . ARG A 1 96 ? 19.953 1.887 -26.474 1.00 81.31 96 ARG A CA 1
ATOM 742 C C . ARG A 1 96 ? 20.839 3.107 -26.284 1.00 81.31 96 ARG A C 1
ATOM 744 O O . ARG A 1 96 ? 21.799 3.268 -27.028 1.00 81.31 96 ARG A O 1
ATOM 751 N N . ARG A 1 97 ? 20.530 3.954 -25.302 1.00 82.12 97 ARG A N 1
ATOM 752 C CA . ARG A 1 97 ? 21.349 5.128 -24.997 1.00 82.12 97 ARG A CA 1
ATOM 753 C C . ARG A 1 97 ? 22.757 4.732 -24.547 1.00 82.12 97 ARG A C 1
ATOM 755 O O . ARG A 1 97 ? 23.713 5.286 -25.067 1.00 82.12 97 ARG A O 1
ATOM 762 N N . ILE A 1 98 ? 22.878 3.746 -23.657 1.00 82.56 98 ILE A N 1
ATOM 763 C CA . ILE A 1 98 ? 24.180 3.244 -23.188 1.00 82.56 98 ILE A CA 1
ATOM 764 C C . ILE A 1 98 ? 24.999 2.682 -24.363 1.00 82.56 98 ILE A C 1
ATOM 766 O O . ILE A 1 98 ? 26.142 3.078 -24.558 1.00 82.56 98 ILE A O 1
ATOM 770 N N . LEU A 1 99 ? 24.391 1.838 -25.204 1.00 76.88 99 LEU A N 1
ATOM 771 C CA . LEU A 1 99 ? 25.067 1.255 -26.371 1.00 76.88 99 LEU A CA 1
ATOM 7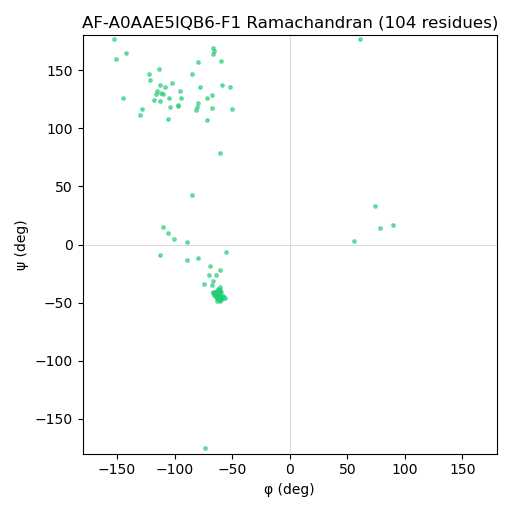72 C C . LEU A 1 99 ? 25.422 2.296 -27.452 1.00 76.88 99 LEU A C 1
ATOM 774 O O . LEU A 1 99 ? 26.412 2.140 -28.161 1.00 76.88 99 LEU A O 1
ATOM 778 N N . GLY A 1 100 ? 24.623 3.358 -27.601 1.00 73.94 100 GLY A N 1
ATOM 779 C CA . GLY A 1 100 ? 24.903 4.463 -28.525 1.00 73.94 100 GLY A CA 1
ATOM 780 C C . GLY A 1 100 ? 26.016 5.400 -28.041 1.00 73.94 100 GLY A C 1
ATOM 781 O O . GLY A 1 100 ? 26.795 5.900 -28.854 1.00 73.94 100 GLY A O 1
ATOM 782 N N 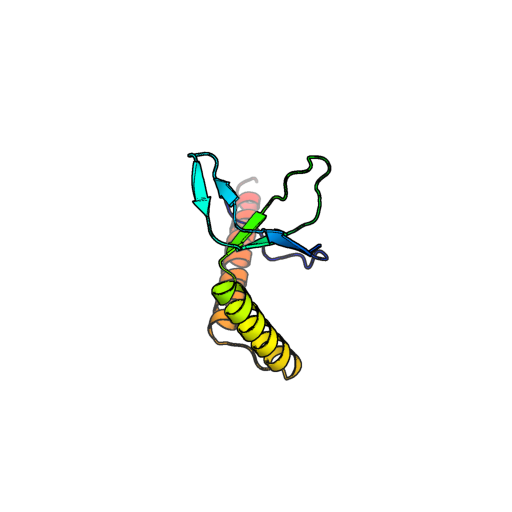. GLU A 1 101 ? 26.120 5.610 -26.726 1.00 60.28 101 GLU A N 1
ATOM 783 C CA . GLU A 1 101 ? 27.228 6.337 -26.093 1.00 60.28 101 GLU A CA 1
ATOM 784 C C . GLU A 1 101 ? 28.553 5.552 -26.215 1.00 60.28 101 GLU A C 1
ATOM 786 O O . GLU A 1 101 ? 29.585 6.165 -26.472 1.00 60.28 101 GLU A O 1
ATOM 791 N N . GLU A 1 102 ? 28.532 4.213 -26.153 1.00 55.16 102 GLU A N 1
ATOM 792 C CA . GLU A 1 102 ? 29.713 3.356 -26.395 1.00 55.16 102 GLU A CA 1
ATOM 793 C C . GLU A 1 102 ? 30.175 3.320 -27.867 1.00 55.16 102 GLU A C 1
ATOM 795 O O . GLU A 1 102 ? 31.353 3.100 -28.141 1.00 55.16 102 GLU A O 1
ATOM 800 N N . ALA A 1 103 ? 29.281 3.564 -28.832 1.00 51.91 103 ALA A N 1
ATOM 801 C CA . ALA A 1 103 ? 29.625 3.594 -30.259 1.00 51.91 103 ALA A CA 1
ATOM 802 C C . ALA A 1 103 ? 30.277 4.915 -30.722 1.00 51.91 103 ALA A C 1
ATOM 804 O O . ALA A 1 103 ? 30.793 4.979 -31.835 1.00 51.91 103 ALA A O 1
ATOM 805 N N . SER A 1 104 ? 30.246 5.964 -29.892 1.00 54.09 104 SER A N 1
ATOM 806 C CA . SER A 1 104 ? 30.737 7.312 -30.231 1.00 54.09 104 SER A CA 1
ATOM 807 C C . SER A 1 104 ? 32.132 7.621 -29.659 1.00 54.09 104 SER A C 1
ATOM 809 O O . SER A 1 104 ? 32.611 8.747 -29.781 1.00 54.09 104 SER A O 1
ATOM 811 N N . THR A 1 105 ? 32.777 6.640 -29.023 1.00 50.72 105 THR A N 1
ATOM 812 C CA . THR A 1 105 ? 34.073 6.767 -28.328 1.00 50.72 105 THR A CA 1
ATOM 813 C C . THR A 1 105 ? 35.246 6.054 -29.015 1.00 50.72 105 THR A C 1
ATOM 815 O O . THR A 1 105 ? 36.301 5.928 -28.395 1.00 50.72 105 THR A O 1
ATOM 818 N N . ASN A 1 106 ? 35.110 5.648 -30.285 1.00 43.72 106 ASN A N 1
ATOM 819 C CA . ASN A 1 106 ? 36.209 5.108 -31.104 1.00 43.72 106 ASN A CA 1
ATOM 820 C C . ASN A 1 106 ? 36.530 5.990 -32.311 1.00 43.72 106 ASN A C 1
ATOM 822 O O . ASN A 1 106 ? 35.583 6.328 -33.056 1.00 43.72 106 ASN A O 1
#

Radius of gyration: 20.17 Å; Cα contacts (8 Å, |Δi|>4): 89; chains: 1; bounding box: 49×42×49 Å